Protein AF-A0A7V1ZUK5-F1 (afdb_monomer_lite)

Secondary structure (DSSP, 8-state):
-HHHHHHHHHHHHHHHHHHHHHHHHHHHHHHHHHHHHHHTT-GGGHHHHHHHHHHHHHHHHHHHHHHHHHHHH-HHHHHHHHTSHHHHHHHHHHHHHHHHHHHHHHHHHHHHHHHHHHHHHHHHHHHHHHHHHHHHHHHHHHHHHS---

Structure (mmCIF, N/CA/C/O backbone):
data_AF-A0A7V1ZUK5-F1
#
_entry.id   AF-A0A7V1ZUK5-F1
#
loop_
_atom_site.group_PDB
_atom_site.id
_atom_site.type_symbol
_atom_site.label_atom_id
_atom_site.label_alt_id
_atom_site.label_comp_id
_atom_site.label_asym_id
_atom_site.label_entity_id
_atom_site.label_seq_id
_atom_site.pdbx_PDB_ins_code
_atom_site.Cartn_x
_atom_site.Cartn_y
_atom_site.Cartn_z
_atom_site.occupancy
_atom_site.B_iso_or_equiv
_atom_site.auth_seq_id
_atom_site.auth_comp_id
_atom_site.auth_asym_id
_atom_site.auth_atom_id
_atom_site.pdbx_PDB_model_num
ATOM 1 N N . MET A 1 1 ? -21.586 -6.839 33.230 1.00 57.12 1 MET A N 1
ATOM 2 C CA . MET A 1 1 ? -20.533 -7.775 32.781 1.00 57.12 1 MET A CA 1
ATOM 3 C C . MET A 1 1 ? -20.232 -7.590 31.288 1.00 57.12 1 MET A C 1
ATOM 5 O O . MET A 1 1 ? -19.068 -7.420 30.965 1.00 57.12 1 MET A O 1
ATOM 9 N N . GLU A 1 2 ? -21.239 -7.475 30.405 1.00 63.78 2 GLU A N 1
ATOM 10 C CA . GLU A 1 2 ? -21.034 -7.163 28.967 1.00 63.78 2 GLU A CA 1
ATOM 11 C C . GLU A 1 2 ? -20.339 -5.814 28.693 1.00 63.78 2 GLU A C 1
ATOM 13 O O . GLU A 1 2 ? -19.514 -5.733 27.793 1.00 63.78 2 GLU A O 1
ATOM 18 N N . TYR A 1 3 ? -20.603 -4.763 29.482 1.00 73.50 3 TYR A N 1
ATOM 19 C CA . TYR A 1 3 ? -19.996 -3.440 29.256 1.00 73.50 3 TYR A CA 1
ATOM 20 C C . TYR A 1 3 ? -18.462 -3.435 29.418 1.00 73.50 3 TYR A C 1
ATOM 22 O O . TYR A 1 3 ? -17.772 -2.825 28.612 1.00 73.50 3 TYR A O 1
ATOM 30 N N . SER A 1 4 ? -17.920 -4.172 30.400 1.00 84.50 4 SER A N 1
ATOM 31 C CA . SER A 1 4 ? -16.460 -4.318 30.584 1.00 84.50 4 SER A CA 1
ATOM 32 C C . SER A 1 4 ? -15.818 -4.999 29.379 1.00 84.50 4 SER A C 1
ATOM 34 O O . SER A 1 4 ? -14.796 -4.551 28.878 1.00 84.50 4 SER A O 1
ATOM 36 N N . GLN A 1 5 ? -16.473 -6.039 28.855 1.00 83.94 5 GLN A N 1
ATOM 37 C CA . GLN A 1 5 ? -15.992 -6.781 27.691 1.00 83.94 5 GLN A CA 1
ATOM 38 C C . GLN A 1 5 ? -16.020 -5.939 26.409 1.00 83.94 5 GLN A C 1
ATOM 40 O O . GLN A 1 5 ? -15.151 -6.103 25.558 1.00 83.94 5 GLN A O 1
ATOM 45 N N . VAL A 1 6 ? -17.000 -5.036 26.2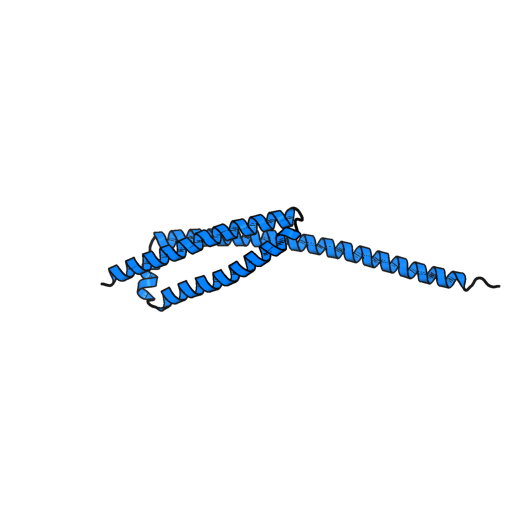63 1.00 85.94 6 VAL A N 1
ATOM 46 C CA . VAL A 1 6 ? -17.047 -4.082 25.142 1.00 85.94 6 VAL A CA 1
ATOM 47 C C . VAL A 1 6 ? -15.886 -3.097 25.223 1.00 85.94 6 VAL A C 1
ATOM 49 O O . VAL A 1 6 ? -15.197 -2.927 24.222 1.00 85.94 6 VAL A O 1
ATOM 52 N N . VAL A 1 7 ? -15.638 -2.502 26.394 1.00 89.12 7 VAL A N 1
ATOM 53 C CA . VAL A 1 7 ? -14.542 -1.536 26.589 1.00 89.12 7 VAL A CA 1
ATOM 54 C C . VAL A 1 7 ? -13.178 -2.194 26.360 1.00 89.12 7 VAL A C 1
ATOM 56 O O . VAL A 1 7 ? -12.370 -1.675 25.598 1.00 89.12 7 VAL A O 1
ATOM 59 N N . GLU A 1 8 ? -12.939 -3.379 26.925 1.00 89.62 8 GLU A N 1
ATOM 60 C CA . GLU A 1 8 ? -11.684 -4.118 26.718 1.00 89.62 8 GLU A CA 1
ATOM 61 C C . GLU A 1 8 ? -11.444 -4.471 25.241 1.00 89.62 8 GLU A C 1
ATOM 63 O O . GLU A 1 8 ? -10.316 -4.413 24.747 1.00 89.62 8 GLU A O 1
ATOM 68 N N . LEU A 1 9 ? -12.496 -4.865 24.515 1.00 89.19 9 LEU A N 1
ATOM 69 C CA . LEU A 1 9 ? -12.386 -5.172 23.090 1.00 89.19 9 LEU A CA 1
ATOM 70 C C . LEU A 1 9 ? -12.178 -3.901 22.255 1.00 89.19 9 LEU A C 1
ATOM 72 O O . LEU A 1 9 ? -11.429 -3.930 21.280 1.00 89.19 9 LEU A O 1
ATOM 76 N N . GLU A 1 10 ? -12.825 -2.798 22.628 1.00 90.62 10 GLU A N 1
ATOM 77 C CA . GLU A 1 10 ? -12.643 -1.491 22.003 1.00 90.62 10 GLU A CA 1
ATOM 78 C C . GLU A 1 10 ? -11.200 -1.007 22.135 1.00 90.62 10 GLU A C 1
ATOM 80 O O . GLU A 1 10 ? -10.599 -0.640 21.127 1.00 90.62 10 GLU A O 1
ATOM 85 N N . GLU A 1 11 ? -10.607 -1.079 23.327 1.00 93.06 11 GLU A N 1
ATOM 86 C CA . GLU A 1 11 ? -9.208 -0.702 23.548 1.00 93.06 11 GLU A CA 1
ATOM 87 C C . GLU A 1 11 ? -8.249 -1.546 22.701 1.00 93.06 11 GLU A C 1
ATOM 89 O O . GLU A 1 11 ? -7.392 -0.994 22.007 1.00 93.06 11 GLU A O 1
ATOM 94 N N . LYS A 1 12 ? -8.444 -2.872 22.670 1.00 91.25 12 LYS A N 1
ATOM 95 C CA . LYS A 1 12 ? -7.658 -3.781 21.816 1.00 91.25 12 LYS A CA 1
ATOM 96 C C . LYS A 1 12 ? -7.806 -3.450 20.332 1.00 91.25 12 LYS A C 1
ATOM 98 O O . LYS A 1 12 ? -6.826 -3.459 19.586 1.00 91.25 12 LYS A O 1
ATOM 103 N N . LEU A 1 13 ? -9.029 -3.159 19.887 1.00 91.25 13 LEU A N 1
ATOM 104 C CA . LEU A 1 13 ? -9.301 -2.790 18.501 1.00 91.25 13 LEU A CA 1
ATOM 105 C C . LEU A 1 13 ? -8.651 -1.445 18.152 1.00 91.25 13 LEU A C 1
ATOM 107 O O . LEU A 1 13 ? -8.056 -1.316 17.086 1.00 91.25 13 LEU A O 1
ATOM 111 N N . LEU A 1 14 ? -8.723 -0.458 19.045 1.00 94.12 14 LEU A N 1
ATOM 112 C CA . LEU A 1 14 ? -8.078 0.842 18.874 1.00 94.12 14 LEU A CA 1
ATOM 113 C C . LEU A 1 14 ? -6.557 0.720 18.817 1.00 94.12 14 LEU A C 1
ATOM 115 O O . LEU A 1 14 ? -5.936 1.364 17.974 1.00 94.12 14 LEU A O 1
ATOM 119 N N . GLU A 1 15 ? -5.952 -0.100 19.674 1.00 94.69 15 GLU A N 1
ATOM 120 C CA . GLU A 1 15 ? -4.515 -0.363 19.641 1.00 94.69 15 GLU A CA 1
ATOM 121 C C . GLU A 1 15 ? -4.093 -0.951 18.292 1.00 94.69 15 GLU A C 1
ATOM 123 O O . GLU A 1 15 ? -3.206 -0.405 17.630 1.00 94.69 15 GLU A O 1
ATOM 128 N N . LEU A 1 16 ? -4.783 -2.001 17.839 1.00 93.44 16 LEU A N 1
ATOM 129 C CA . LEU A 1 16 ? -4.509 -2.632 16.552 1.00 93.44 16 LEU A CA 1
ATOM 130 C C . LEU A 1 16 ? -4.662 -1.627 15.406 1.00 93.44 16 LEU A C 1
ATOM 132 O O . LEU A 1 16 ? -3.766 -1.482 14.579 1.00 93.44 16 LEU A O 1
ATOM 136 N N . LEU A 1 17 ? -5.758 -0.869 15.375 1.00 94.56 17 LEU A N 1
ATOM 137 C CA . LEU A 1 17 ? -5.992 0.128 14.332 1.00 94.56 17 LEU A CA 1
ATOM 138 C C . LEU A 1 17 ? -4.958 1.265 14.357 1.00 94.56 17 LEU A C 1
ATOM 140 O O . LEU A 1 17 ? -4.626 1.807 13.304 1.00 94.56 17 LEU A O 1
ATOM 144 N N . ARG A 1 18 ? -4.417 1.640 15.522 1.00 96.50 18 ARG A N 1
ATOM 145 C CA . ARG A 1 18 ? -3.339 2.641 15.609 1.00 96.50 18 ARG A CA 1
ATOM 146 C C . ARG A 1 18 ? -2.055 2.101 14.989 1.00 96.50 18 ARG A C 1
ATOM 148 O O . ARG A 1 18 ? -1.416 2.820 14.225 1.00 96.50 18 ARG A O 1
ATOM 155 N N . GLN A 1 19 ? -1.723 0.837 15.257 1.00 95.38 19 GLN A N 1
ATOM 156 C CA . GLN A 1 19 ? -0.591 0.162 14.618 1.00 95.38 19 GLN A CA 1
ATOM 157 C C . GLN A 1 19 ? -0.773 0.098 13.095 1.00 95.38 19 GLN A C 1
ATOM 159 O O . GLN A 1 19 ? 0.158 0.420 12.359 1.00 95.38 19 GLN A O 1
ATOM 164 N N . GLU A 1 20 ? -1.978 -0.234 12.618 1.00 94.56 20 GLU A N 1
ATOM 165 C CA . GLU A 1 20 ? -2.303 -0.214 11.186 1.00 94.56 20 GLU A CA 1
ATOM 166 C C . GLU A 1 20 ? -2.139 1.174 10.579 1.00 94.56 20 GLU A C 1
ATOM 168 O O . GLU A 1 20 ? -1.505 1.328 9.538 1.00 94.56 20 GLU A O 1
ATOM 173 N N . TYR A 1 21 ? -2.669 2.202 11.238 1.00 96.06 21 TYR A N 1
ATOM 174 C CA . TYR A 1 21 ? -2.541 3.571 10.763 1.00 96.06 21 TYR A CA 1
ATOM 175 C C . TYR A 1 21 ? -1.072 3.981 10.611 1.00 96.06 21 TYR A C 1
ATOM 177 O O . TYR A 1 21 ? -0.679 4.437 9.537 1.00 96.06 21 TYR A O 1
ATOM 185 N N . SER A 1 22 ? -0.246 3.763 11.639 1.00 95.94 22 SER A N 1
ATOM 186 C CA . SER A 1 22 ? 1.189 4.064 11.582 1.00 95.94 22 SER A CA 1
ATOM 187 C C . SER A 1 22 ? 1.909 3.265 10.498 1.00 95.94 22 SER A C 1
ATOM 189 O O . SER A 1 22 ? 2.712 3.829 9.757 1.00 95.94 22 SER A O 1
ATOM 191 N N . PHE A 1 23 ? 1.585 1.982 10.341 1.00 95.50 23 PHE A N 1
ATOM 192 C CA . PHE A 1 23 ? 2.141 1.166 9.267 1.00 95.50 23 PHE A CA 1
ATOM 193 C C . PHE A 1 23 ? 1.802 1.726 7.881 1.00 95.50 23 PHE A C 1
ATOM 195 O O . PHE A 1 23 ? 2.696 1.897 7.053 1.00 95.50 23 PHE A O 1
ATOM 202 N N . TYR A 1 24 ? 0.539 2.072 7.625 1.00 96.06 24 TYR A N 1
ATOM 203 C CA . TYR A 1 24 ? 0.143 2.633 6.333 1.00 96.06 24 TYR A CA 1
ATOM 204 C C . TYR A 1 24 ? 0.758 4.013 6.073 1.00 96.06 24 TYR A C 1
ATOM 206 O O . TYR A 1 24 ? 0.930 4.375 4.908 1.00 96.06 24 TYR A O 1
ATOM 214 N N . GLN A 1 25 ? 1.132 4.764 7.118 1.00 96.38 25 GLN A N 1
ATOM 215 C CA . GLN A 1 25 ? 1.901 6.005 6.971 1.00 96.38 25 GLN A CA 1
ATOM 216 C C . GLN A 1 25 ? 3.338 5.708 6.544 1.00 96.38 25 GLN A C 1
ATOM 218 O O . GLN A 1 25 ? 3.856 6.365 5.645 1.00 96.38 25 GLN A O 1
ATOM 223 N N . SER A 1 26 ? 3.978 4.705 7.145 1.00 95.19 26 SER A N 1
ATOM 224 C CA . SER A 1 26 ? 5.302 4.254 6.708 1.00 95.19 26 SER A CA 1
ATOM 225 C C . SER A 1 26 ? 5.272 3.747 5.266 1.00 95.19 26 SER A C 1
ATOM 227 O O . SER A 1 26 ? 6.156 4.082 4.481 1.00 95.19 26 SER A O 1
ATOM 229 N N . LEU A 1 27 ? 4.224 3.010 4.893 1.00 94.88 27 LEU A N 1
ATOM 230 C CA . LEU A 1 27 ? 4.045 2.508 3.535 1.00 94.88 27 LEU A CA 1
ATOM 231 C C . LEU A 1 27 ? 3.840 3.645 2.519 1.00 94.88 27 LEU A C 1
ATOM 233 O O . LEU A 1 27 ? 4.408 3.598 1.431 1.00 94.88 27 LEU A O 1
ATOM 237 N N . TYR A 1 28 ? 3.114 4.704 2.899 1.00 95.62 28 TYR A N 1
ATOM 238 C CA . TYR A 1 28 ? 2.993 5.923 2.091 1.00 95.62 28 TYR A CA 1
ATOM 239 C C . TYR A 1 28 ? 4.364 6.517 1.759 1.00 95.62 28 TYR A C 1
ATOM 241 O O . TYR A 1 28 ? 4.670 6.763 0.595 1.00 95.62 28 TYR A O 1
ATOM 249 N N . LEU A 1 29 ? 5.211 6.713 2.777 1.00 95.12 29 LEU A N 1
ATOM 250 C CA . LEU A 1 29 ? 6.557 7.268 2.600 1.00 95.12 29 LEU A CA 1
ATOM 251 C C . LEU A 1 29 ? 7.430 6.377 1.712 1.00 95.12 29 LEU A C 1
ATOM 253 O O . LEU A 1 29 ? 8.265 6.869 0.953 1.00 95.12 29 LEU A O 1
ATOM 257 N N . LEU A 1 30 ? 7.233 5.064 1.800 1.00 94.38 30 LEU A N 1
ATOM 258 C CA . LEU A 1 30 ? 7.968 4.101 0.999 1.00 94.38 30 LEU A CA 1
ATOM 259 C C . LEU A 1 30 ? 7.579 4.180 -0.484 1.00 94.38 30 LEU A C 1
ATOM 261 O O . LEU A 1 30 ? 8.466 4.239 -1.338 1.00 94.38 30 LEU A O 1
ATOM 265 N N . PHE A 1 31 ? 6.283 4.266 -0.797 1.00 95.12 31 PHE A N 1
ATOM 266 C CA . PHE A 1 31 ? 5.819 4.472 -2.174 1.00 95.12 31 PHE A CA 1
ATOM 267 C C . PHE A 1 31 ? 6.215 5.839 -2.733 1.00 95.12 31 PHE A C 1
ATOM 269 O O . PHE A 1 31 ? 6.583 5.929 -3.903 1.00 95.12 31 PHE A O 1
ATOM 276 N N . ASP A 1 32 ? 6.205 6.885 -1.907 1.00 94.06 32 ASP A N 1
ATOM 277 C CA . ASP A 1 32 ? 6.659 8.226 -2.287 1.00 94.06 32 ASP A CA 1
ATOM 278 C C . ASP A 1 32 ? 8.158 8.222 -2.646 1.00 94.06 32 ASP A C 1
ATOM 280 O O . ASP A 1 32 ? 8.570 8.710 -3.698 1.00 94.06 32 ASP A O 1
ATOM 284 N N . LYS A 1 33 ? 8.980 7.536 -1.841 1.00 93.75 33 LYS A N 1
ATOM 285 C CA . LYS A 1 33 ? 10.405 7.317 -2.129 1.00 93.75 33 LYS A CA 1
ATOM 286 C C . LYS A 1 33 ? 10.624 6.472 -3.387 1.00 93.75 33 LYS A C 1
ATOM 288 O O . LYS A 1 33 ? 11.568 6.726 -4.139 1.00 93.75 33 LYS A O 1
ATOM 293 N N . GLN A 1 34 ? 9.795 5.456 -3.624 1.00 92.44 34 GLN A N 1
ATOM 294 C CA . GLN A 1 34 ? 9.843 4.659 -4.852 1.00 92.44 34 GLN A CA 1
ATOM 295 C C . GLN A 1 34 ? 9.547 5.528 -6.078 1.00 92.44 34 GLN A C 1
ATOM 297 O O . GLN A 1 34 ? 10.298 5.455 -7.052 1.00 92.44 34 GLN A O 1
ATOM 302 N N . ARG A 1 35 ? 8.529 6.395 -6.001 1.00 93.25 35 ARG A N 1
ATOM 303 C CA . ARG A 1 35 ? 8.187 7.356 -7.056 1.00 93.25 35 ARG A CA 1
ATOM 304 C C . ARG A 1 35 ? 9.368 8.225 -7.426 1.00 93.25 35 ARG A C 1
ATOM 306 O O . ARG A 1 35 ? 9.710 8.341 -8.599 1.00 93.25 35 ARG A O 1
ATOM 313 N N . ASP A 1 36 ? 10.022 8.799 -6.424 1.00 91.50 36 ASP A N 1
ATOM 314 C CA . ASP A 1 36 ? 11.177 9.658 -6.647 1.00 91.50 36 ASP A CA 1
ATOM 315 C C . ASP A 1 36 ? 12.335 8.881 -7.286 1.00 91.50 36 ASP A C 1
ATOM 317 O O . ASP A 1 36 ? 12.968 9.364 -8.223 1.00 91.50 36 ASP A O 1
ATOM 321 N N . ASN A 1 37 ? 12.602 7.650 -6.843 1.00 91.25 37 ASN A N 1
ATOM 322 C CA . ASN A 1 37 ? 13.655 6.840 -7.456 1.00 91.25 37 ASN A CA 1
ATOM 323 C C . ASN A 1 37 ? 13.332 6.442 -8.903 1.00 91.25 37 ASN A C 1
ATOM 325 O O . ASN A 1 37 ? 14.242 6.464 -9.728 1.00 91.25 37 ASN A O 1
ATOM 329 N N . LEU A 1 38 ? 12.071 6.137 -9.229 1.00 89.75 38 LEU A N 1
ATOM 330 C CA . LEU A 1 38 ? 11.636 5.882 -10.607 1.00 89.75 38 LEU A CA 1
ATOM 331 C C . LEU A 1 38 ? 11.781 7.135 -11.476 1.00 89.75 38 LEU A C 1
ATOM 333 O O . LEU A 1 38 ? 12.345 7.072 -12.567 1.00 89.75 38 LEU A O 1
ATOM 337 N N . ARG A 1 39 ? 11.330 8.286 -10.970 1.00 88.94 39 ARG A N 1
ATOM 338 C CA . ARG A 1 39 ? 11.372 9.570 -11.679 1.00 88.94 39 ARG A CA 1
ATOM 339 C C . ARG A 1 39 ? 12.795 10.053 -11.961 1.00 88.94 39 ARG A C 1
ATOM 341 O O . ARG A 1 39 ? 13.027 10.663 -12.999 1.00 88.94 39 ARG A O 1
ATOM 348 N N . PHE A 1 40 ? 13.730 9.813 -11.043 1.00 88.06 40 PHE A N 1
ATOM 349 C CA . PHE A 1 40 ? 15.129 10.239 -11.163 1.00 88.06 40 PHE A CA 1
ATOM 350 C C . PHE A 1 40 ? 16.083 9.100 -11.569 1.00 88.06 40 PHE A C 1
ATOM 352 O O . PHE A 1 40 ? 17.285 9.214 -11.337 1.00 88.06 40 PHE A O 1
ATOM 359 N N . GLU A 1 41 ? 15.554 8.010 -12.139 1.00 80.06 41 GLU A N 1
ATOM 360 C CA . GLU A 1 41 ? 16.314 6.880 -12.708 1.00 80.06 41 GLU A CA 1
ATOM 361 C C . GLU A 1 41 ? 17.333 6.238 -11.740 1.00 80.06 41 GLU A C 1
ATOM 363 O O . GLU A 1 41 ? 18.415 5.791 -12.117 1.00 80.06 41 GLU A O 1
ATOM 368 N N . ARG A 1 42 ? 16.989 6.162 -10.450 1.00 82.50 42 ARG A N 1
ATOM 369 C CA . ARG A 1 42 ? 17.844 5.598 -9.390 1.00 82.50 42 ARG A CA 1
ATOM 370 C C . ARG A 1 42 ? 17.597 4.102 -9.200 1.00 82.50 42 ARG A C 1
ATOM 372 O O . ARG A 1 42 ? 17.262 3.657 -8.100 1.00 82.50 42 ARG A O 1
ATOM 379 N N . ASP A 1 43 ? 17.792 3.327 -10.262 1.00 78.69 43 ASP A N 1
ATOM 380 C CA . ASP A 1 43 ? 17.362 1.922 -10.336 1.00 78.69 43 ASP A CA 1
ATOM 381 C C . ASP A 1 43 ? 17.967 1.022 -9.252 1.00 78.69 43 ASP A C 1
ATOM 383 O O . ASP A 1 43 ? 17.276 0.173 -8.692 1.00 78.69 43 ASP A O 1
ATOM 387 N N . GLN A 1 44 ? 19.224 1.261 -8.866 1.00 78.88 44 GLN A N 1
ATOM 388 C CA . GLN A 1 44 ? 19.898 0.480 -7.823 1.00 78.88 44 GLN A CA 1
ATOM 389 C C . GLN A 1 44 ? 19.164 0.525 -6.472 1.00 78.88 44 GLN A C 1
ATOM 391 O O . GLN A 1 44 ? 19.238 -0.423 -5.698 1.00 78.88 44 GLN A O 1
ATOM 396 N N . LYS A 1 45 ? 18.441 1.617 -6.189 1.00 83.25 45 LYS A N 1
ATOM 397 C CA . LYS A 1 45 ? 17.686 1.799 -4.941 1.00 83.25 45 LYS A CA 1
ATOM 398 C C . LYS A 1 45 ? 16.275 1.213 -5.005 1.00 83.25 45 LYS A C 1
ATOM 400 O O . LYS A 1 45 ? 15.601 1.181 -3.981 1.00 83.25 45 LYS A O 1
ATOM 405 N N . LEU A 1 46 ? 15.811 0.782 -6.181 1.00 85.19 46 LEU A N 1
ATOM 406 C CA . LEU A 1 46 ? 14.468 0.226 -6.352 1.00 85.19 46 LEU A CA 1
ATOM 407 C C . LEU A 1 46 ? 14.380 -1.221 -5.874 1.00 85.19 46 LEU A C 1
ATOM 409 O O . LEU A 1 46 ? 13.359 -1.592 -5.310 1.00 85.19 46 LEU A O 1
ATOM 413 N N . ILE A 1 47 ? 15.441 -2.014 -6.051 1.00 86.06 47 ILE A N 1
ATOM 414 C CA . ILE A 1 47 ? 15.466 -3.432 -5.651 1.00 86.06 47 ILE A CA 1
ATOM 415 C C . ILE A 1 47 ? 15.176 -3.575 -4.152 1.00 86.06 47 ILE A C 1
ATOM 417 O O . ILE A 1 47 ? 14.285 -4.329 -3.761 1.00 86.06 47 ILE A O 1
ATOM 421 N N . ASP A 1 48 ? 15.871 -2.801 -3.317 1.00 86.12 48 ASP A N 1
ATOM 422 C CA . ASP A 1 48 ? 15.667 -2.832 -1.866 1.00 86.12 48 ASP A CA 1
ATOM 423 C C . ASP A 1 48 ? 14.245 -2.398 -1.483 1.00 86.12 48 ASP A C 1
ATOM 425 O O . ASP A 1 48 ? 13.616 -3.023 -0.631 1.00 86.12 48 ASP A O 1
ATOM 429 N N . LEU A 1 49 ? 13.702 -1.381 -2.162 1.00 88.50 49 LEU A N 1
ATOM 430 C CA . LEU A 1 49 ? 12.334 -0.912 -1.926 1.00 88.50 49 LEU A CA 1
ATOM 431 C C . LEU A 1 49 ? 11.292 -1.965 -2.310 1.00 88.50 49 LEU A C 1
ATOM 433 O O . LEU A 1 49 ? 10.327 -2.143 -1.575 1.00 88.50 49 LEU A O 1
ATOM 437 N N . TYR A 1 50 ? 11.482 -2.696 -3.411 1.00 87.81 50 TYR A N 1
ATOM 438 C CA . TYR A 1 50 ? 10.579 -3.787 -3.785 1.00 87.81 50 TYR A CA 1
ATOM 439 C C . TYR A 1 50 ? 10.572 -4.906 -2.739 1.00 87.81 50 TYR A C 1
ATOM 441 O O . TYR A 1 50 ? 9.500 -5.375 -2.362 1.00 87.81 50 TYR A O 1
ATOM 449 N N . ASN A 1 51 ? 11.739 -5.269 -2.199 1.00 88.94 51 ASN A N 1
ATOM 450 C CA . ASN A 1 51 ? 11.827 -6.253 -1.118 1.00 88.94 51 ASN A CA 1
ATOM 451 C C . ASN A 1 51 ? 11.100 -5.784 0.156 1.00 88.94 51 ASN A C 1
ATOM 453 O O . ASN A 1 51 ? 10.500 -6.590 0.871 1.00 88.94 51 ASN A O 1
ATOM 457 N N . GLU A 1 52 ? 11.155 -4.488 0.474 1.00 89.81 52 GLU A N 1
ATOM 458 C CA . GLU A 1 52 ? 10.405 -3.911 1.595 1.00 89.81 52 GLU A CA 1
ATOM 459 C C . GLU A 1 52 ? 8.886 -3.912 1.341 1.00 89.81 52 GLU A C 1
ATOM 461 O O . GLU A 1 52 ? 8.123 -4.231 2.255 1.00 89.81 52 GLU A O 1
ATOM 466 N N . ILE A 1 53 ? 8.442 -3.643 0.107 1.00 89.56 53 ILE A N 1
ATOM 467 C CA . ILE A 1 53 ? 7.023 -3.715 -0.293 1.00 89.56 53 ILE A CA 1
ATOM 468 C C . ILE A 1 53 ? 6.498 -5.149 -0.181 1.00 89.56 53 ILE A C 1
ATOM 470 O O . ILE A 1 53 ? 5.440 -5.368 0.400 1.00 89.56 53 ILE A O 1
ATOM 474 N N . GLU A 1 54 ? 7.250 -6.145 -0.645 1.00 89.50 54 GLU A N 1
ATOM 475 C CA . GLU A 1 54 ? 6.834 -7.552 -0.558 1.00 89.50 54 GLU A CA 1
ATOM 476 C C . GLU A 1 54 ? 6.680 -8.015 0.906 1.00 89.50 54 GLU A C 1
ATOM 478 O O . GLU A 1 54 ? 5.773 -8.765 1.273 1.00 89.50 54 GLU A O 1
ATOM 483 N N . LYS A 1 55 ? 7.556 -7.542 1.803 1.00 90.88 55 LYS A N 1
ATOM 484 C CA . LYS A 1 55 ? 7.395 -7.766 3.250 1.00 90.88 55 LYS A CA 1
ATOM 485 C C . LYS A 1 55 ? 6.136 -7.085 3.791 1.00 90.88 55 LYS A C 1
ATOM 487 O O . LYS A 1 55 ? 5.463 -7.662 4.645 1.00 90.88 55 LYS A O 1
ATOM 492 N N . ALA A 1 56 ? 5.816 -5.889 3.301 1.00 91.00 56 ALA A N 1
ATOM 493 C CA . ALA A 1 56 ? 4.610 -5.168 3.683 1.00 91.00 56 ALA A CA 1
ATOM 494 C C . ALA A 1 56 ? 3.332 -5.919 3.267 1.00 91.00 56 ALA A C 1
ATOM 496 O O . ALA A 1 56 ? 2.412 -6.007 4.076 1.00 91.00 56 ALA A O 1
ATOM 497 N N . GLU A 1 57 ? 3.294 -6.524 2.077 1.00 89.19 57 GLU A N 1
ATOM 498 C CA . GLU A 1 57 ? 2.162 -7.344 1.613 1.00 89.19 57 GLU A CA 1
ATOM 499 C C . GLU A 1 57 ? 1.877 -8.522 2.552 1.00 89.19 57 GLU A C 1
ATOM 501 O O . GLU A 1 57 ? 0.738 -8.716 2.982 1.00 89.19 57 GLU A O 1
ATOM 506 N N . ARG A 1 58 ? 2.920 -9.260 2.958 1.00 90.38 58 ARG A N 1
ATOM 507 C CA . ARG A 1 58 ? 2.785 -10.349 3.942 1.00 90.38 58 ARG A CA 1
ATOM 508 C C . ARG A 1 58 ? 2.209 -9.853 5.269 1.00 90.38 58 ARG A C 1
ATOM 510 O O . ARG A 1 58 ? 1.289 -10.458 5.813 1.00 90.38 58 ARG A O 1
ATOM 517 N N . ARG A 1 59 ? 2.711 -8.722 5.769 1.00 93.19 59 ARG A N 1
ATOM 518 C CA . ARG A 1 59 ? 2.251 -8.131 7.033 1.00 93.19 59 ARG A CA 1
ATOM 519 C C . ARG A 1 59 ? 0.796 -7.655 6.958 1.00 93.19 59 ARG A C 1
ATOM 521 O O . ARG A 1 59 ? 0.095 -7.735 7.962 1.00 93.19 59 ARG A O 1
ATOM 528 N N . ILE A 1 60 ? 0.327 -7.176 5.801 1.00 90.81 60 ILE A N 1
ATOM 529 C CA . ILE A 1 60 ? -1.086 -6.807 5.602 1.00 90.81 60 ILE A CA 1
ATOM 530 C C . ILE A 1 60 ? -1.983 -8.033 5.791 1.00 90.81 60 ILE A C 1
ATOM 532 O O . ILE A 1 60 ? -2.932 -7.958 6.570 1.00 90.81 60 ILE A O 1
ATOM 536 N N . ALA A 1 61 ? -1.643 -9.164 5.166 1.00 90.31 61 ALA A N 1
ATOM 537 C CA . ALA A 1 61 ? -2.406 -10.404 5.315 1.00 90.31 61 ALA A CA 1
ATOM 538 C C . ALA A 1 61 ? -2.486 -10.860 6.786 1.00 90.31 61 ALA A C 1
ATOM 540 O O . ALA A 1 61 ? -3.559 -11.198 7.284 1.00 90.31 61 ALA A O 1
ATOM 541 N N . GLU A 1 62 ? -1.375 -10.783 7.526 1.00 90.62 62 GLU A N 1
ATOM 542 C CA . GLU A 1 62 ? -1.357 -11.099 8.962 1.00 90.62 62 GLU A CA 1
ATOM 543 C C . GLU A 1 62 ? -2.263 -10.174 9.794 1.00 90.62 62 GLU A C 1
ATOM 545 O O . GLU A 1 62 ? -2.902 -10.614 10.756 1.00 90.62 62 GLU A O 1
ATOM 550 N N . SER A 1 63 ? -2.314 -8.883 9.461 1.00 89.44 63 SER A N 1
ATOM 551 C CA . SER A 1 63 ? -3.179 -7.915 10.140 1.00 89.44 63 SER A CA 1
ATOM 552 C C . SER A 1 63 ? -4.661 -8.147 9.835 1.00 89.44 63 SER A C 1
ATOM 554 O O . SER A 1 63 ? -5.490 -8.066 10.747 1.00 89.44 63 SER A O 1
ATOM 556 N N . GLU A 1 64 ? -5.005 -8.483 8.591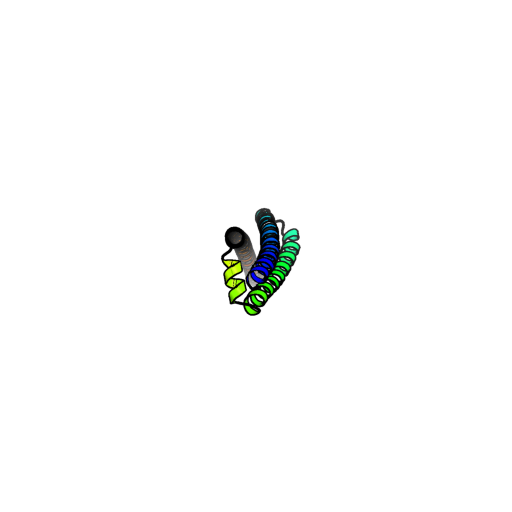 1.00 90.50 64 GLU A N 1
ATOM 557 C CA . GLU A 1 64 ? -6.372 -8.848 8.203 1.00 90.50 64 GLU A CA 1
ATOM 558 C C . GLU A 1 64 ? -6.855 -10.088 8.963 1.00 90.50 64 GLU A C 1
ATOM 560 O O . GLU A 1 64 ? -7.953 -10.080 9.529 1.00 90.50 64 GLU A O 1
ATOM 565 N N . ASP A 1 65 ? -5.996 -11.102 9.086 1.00 92.62 65 ASP A N 1
ATOM 566 C CA . ASP A 1 65 ? -6.272 -12.308 9.865 1.00 92.62 65 ASP A CA 1
ATOM 567 C C . ASP A 1 65 ? -6.520 -12.001 11.347 1.00 92.62 65 ASP A C 1
ATOM 569 O O . ASP A 1 65 ? -7.451 -12.543 11.952 1.00 92.62 65 ASP A O 1
ATOM 573 N N . LYS A 1 66 ? -5.727 -11.109 11.958 1.00 91.00 66 LYS A N 1
ATOM 574 C CA . LYS A 1 66 ? -5.922 -10.700 13.362 1.00 91.00 66 LYS A CA 1
ATOM 575 C C . LYS A 1 66 ? -7.275 -10.021 13.574 1.00 91.00 66 LYS A C 1
ATOM 577 O O . LYS A 1 66 ? -7.983 -10.358 14.525 1.00 91.00 66 LYS A O 1
ATOM 582 N N . ILE A 1 67 ? -7.664 -9.105 12.685 1.00 89.50 67 ILE A N 1
ATOM 583 C CA . ILE A 1 67 ? -8.972 -8.434 12.756 1.00 89.50 67 ILE A CA 1
ATOM 584 C C . ILE A 1 67 ? -10.106 -9.446 12.551 1.00 89.50 67 ILE A C 1
ATOM 586 O O . ILE A 1 67 ? -11.109 -9.408 13.269 1.00 89.50 67 ILE A O 1
ATOM 590 N N . ALA A 1 68 ? -9.954 -10.373 11.602 1.00 91.12 68 ALA A N 1
ATOM 591 C CA . ALA A 1 68 ? -10.940 -11.416 11.340 1.00 91.12 68 ALA A CA 1
ATOM 592 C C . ALA A 1 68 ? -11.148 -12.327 12.560 1.00 91.12 68 ALA A C 1
ATOM 594 O O . ALA A 1 68 ? -12.295 -12.610 12.921 1.00 91.12 68 ALA A O 1
ATOM 595 N N . ARG A 1 69 ? -10.063 -12.717 13.244 1.00 91.50 69 ARG A N 1
ATOM 596 C CA . ARG A 1 69 ? -10.118 -13.499 14.491 1.00 91.50 69 ARG A CA 1
ATOM 597 C C . ARG A 1 69 ? -10.863 -12.752 15.591 1.00 91.50 69 ARG A C 1
ATOM 599 O O . ARG A 1 69 ? -11.862 -13.282 16.078 1.00 91.50 69 ARG A O 1
ATOM 606 N N . LEU A 1 70 ? -10.489 -11.498 15.873 1.00 87.56 70 LEU A N 1
ATOM 607 C CA . LEU A 1 70 ? -11.172 -10.646 16.862 1.00 87.56 70 LEU A CA 1
ATOM 608 C C . LEU A 1 70 ? -12.679 -10.527 16.587 1.00 87.56 70 LEU A C 1
ATOM 610 O O . LEU A 1 70 ? -13.502 -10.572 17.501 1.00 87.56 70 LEU A O 1
ATOM 614 N N . ARG A 1 71 ? -13.061 -10.413 15.311 1.00 90.56 71 ARG A N 1
ATOM 615 C CA . ARG A 1 71 ? -14.467 -10.368 14.898 1.00 90.56 71 ARG A CA 1
ATOM 616 C C . ARG A 1 71 ? -15.190 -11.700 15.100 1.00 90.56 71 ARG A C 1
ATOM 618 O O . ARG A 1 71 ? -16.382 -11.701 15.411 1.00 90.56 71 ARG A O 1
ATOM 625 N N . SER A 1 72 ? -14.505 -12.817 14.866 1.00 91.06 72 SER A N 1
ATOM 626 C CA . SER A 1 72 ? -15.079 -14.164 14.939 1.00 91.06 72 SER A CA 1
ATOM 627 C C . SER A 1 72 ? -15.284 -14.655 16.375 1.00 91.06 72 SER A C 1
ATOM 629 O O . SER A 1 72 ? -16.282 -15.321 16.640 1.00 91.06 72 SER A O 1
ATOM 631 N N . GLU A 1 73 ? -14.403 -14.266 17.302 1.00 88.31 73 GLU A N 1
ATOM 632 C CA . GLU A 1 73 ? -14.435 -14.693 18.706 1.00 88.31 73 GLU A CA 1
ATOM 633 C C . GLU A 1 73 ? -15.682 -14.181 19.437 1.00 88.31 73 GLU A C 1
ATOM 635 O O . GLU A 1 73 ? -16.332 -14.929 20.167 1.00 88.31 73 GLU A O 1
ATOM 640 N N . ASN A 1 74 ? -16.066 -12.918 19.214 1.00 84.12 74 ASN A N 1
ATOM 641 C CA . ASN A 1 74 ? -17.310 -12.375 19.754 1.00 84.12 74 ASN A CA 1
ATOM 642 C C . ASN A 1 74 ? -17.917 -11.299 18.847 1.00 84.12 74 ASN A C 1
ATOM 644 O O . ASN A 1 74 ? -17.793 -10.093 19.071 1.00 84.12 74 ASN A O 1
ATOM 648 N N . ARG A 1 75 ? -18.643 -11.751 17.820 1.00 90.69 75 ARG A N 1
ATOM 649 C CA . ARG A 1 75 ? -19.220 -10.884 16.781 1.00 90.69 75 ARG A CA 1
ATOM 650 C C . ARG A 1 75 ? -20.122 -9.768 17.318 1.00 90.69 75 ARG A C 1
ATOM 652 O O . ARG A 1 75 ? -20.128 -8.678 16.751 1.00 90.69 75 ARG A O 1
ATOM 659 N N . LYS A 1 76 ? -20.910 -10.024 18.369 1.00 88.12 76 LYS A N 1
ATOM 660 C CA . LYS A 1 76 ? -21.830 -9.019 18.933 1.00 88.12 76 LYS A CA 1
ATOM 661 C C . LYS A 1 76 ? -21.057 -7.895 19.619 1.00 88.12 76 LYS A C 1
ATOM 663 O O . LYS A 1 76 ? -21.291 -6.731 19.307 1.00 88.12 76 LYS A O 1
ATOM 668 N N . VAL A 1 77 ? -20.108 -8.251 20.485 1.00 85.94 77 VAL A N 1
ATOM 669 C CA . VAL A 1 77 ? -19.255 -7.287 21.197 1.00 85.94 77 VAL A CA 1
ATOM 670 C C . VAL A 1 77 ? -18.356 -6.537 20.212 1.00 85.94 77 VAL A C 1
ATOM 672 O O . VAL A 1 77 ? -18.244 -5.319 20.306 1.00 85.94 77 VAL A O 1
ATOM 675 N N . PHE A 1 78 ? -17.819 -7.217 19.192 1.00 90.69 78 PHE A N 1
ATOM 676 C CA . PHE A 1 78 ? -17.041 -6.579 18.126 1.00 90.69 78 PHE A CA 1
ATOM 677 C C . PHE A 1 78 ? -17.844 -5.524 17.371 1.00 90.69 78 PHE A C 1
ATOM 679 O O . PHE A 1 78 ? -17.355 -4.421 17.154 1.00 90.69 78 PHE A O 1
ATOM 686 N N . ASN A 1 79 ? -19.087 -5.829 16.988 1.00 90.94 79 ASN A N 1
ATOM 687 C CA . ASN A 1 79 ? -19.935 -4.851 16.312 1.00 90.94 79 ASN A CA 1
ATOM 688 C C . ASN A 1 79 ? -20.219 -3.634 17.203 1.00 90.94 79 ASN A C 1
ATOM 690 O O . ASN A 1 79 ? -20.242 -2.520 16.693 1.00 90.94 79 ASN A O 1
ATOM 694 N N . LEU A 1 80 ? -20.408 -3.829 18.513 1.00 88.38 80 LEU A N 1
ATOM 695 C CA . LEU A 1 80 ? -20.594 -2.723 19.456 1.00 88.38 80 LEU A CA 1
ATOM 696 C C . LEU A 1 80 ? -19.327 -1.864 19.558 1.00 88.38 80 LEU A C 1
ATOM 698 O O . LEU A 1 80 ? -19.404 -0.660 19.323 1.00 88.38 80 LEU A O 1
ATOM 702 N N . ALA A 1 81 ? -18.160 -2.471 19.779 1.00 88.06 81 ALA A N 1
ATOM 703 C CA . ALA A 1 81 ? -16.880 -1.761 19.814 1.00 88.06 81 ALA A CA 1
ATOM 704 C C . ALA A 1 81 ? -16.595 -1.017 18.493 1.00 88.06 81 ALA A C 1
ATOM 706 O O . ALA A 1 81 ? -16.218 0.151 18.487 1.00 88.06 81 ALA A O 1
ATOM 707 N N . ALA A 1 82 ? -16.880 -1.644 17.347 1.00 89.81 82 ALA A N 1
ATOM 708 C CA . ALA A 1 82 ? -16.717 -1.039 16.025 1.00 89.81 82 ALA A CA 1
ATOM 709 C C . ALA A 1 82 ? -17.643 0.165 15.778 1.00 89.81 82 ALA A C 1
ATOM 711 O O . ALA A 1 82 ? -17.385 0.976 14.885 1.00 89.81 82 ALA A O 1
ATOM 712 N N . THR A 1 83 ? -18.729 0.304 16.549 1.00 92.38 83 THR A N 1
ATOM 713 C CA . THR A 1 83 ? -19.601 1.481 16.456 1.00 92.38 83 THR A CA 1
ATOM 714 C C . THR A 1 83 ? -19.061 2.707 17.186 1.00 92.38 83 THR A C 1
ATOM 716 O O . THR A 1 83 ? -19.568 3.804 16.913 1.00 92.38 83 THR A O 1
ATOM 719 N N . SER A 1 84 ? -18.029 2.538 18.026 1.00 93.75 84 SER A N 1
ATOM 720 C CA . SER A 1 84 ? -17.371 3.621 18.756 1.00 93.75 84 SER A CA 1
ATOM 721 C C . SER A 1 84 ? -16.935 4.752 17.811 1.00 93.75 84 SER A C 1
ATOM 723 O O . SER A 1 84 ? -16.366 4.487 16.742 1.00 93.75 84 SER A O 1
ATOM 725 N N . PRO A 1 85 ? -17.182 6.027 18.172 1.00 94.94 85 PRO A N 1
ATOM 726 C CA . PRO A 1 85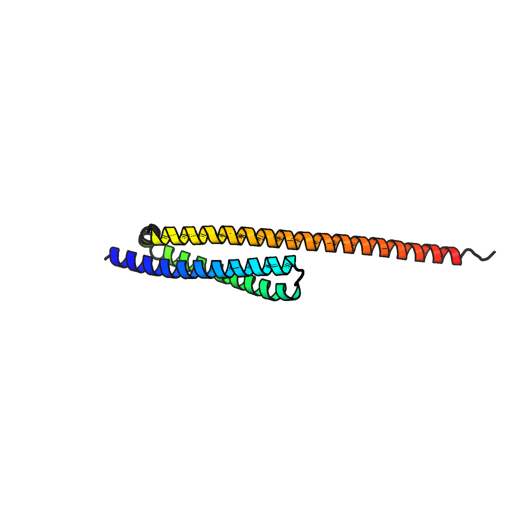 ? -16.738 7.173 17.384 1.00 94.94 85 PRO A CA 1
ATOM 727 C C . PRO A 1 85 ? -15.229 7.179 17.125 1.00 94.94 85 PRO A C 1
ATOM 729 O O . PRO A 1 85 ? -14.799 7.546 16.029 1.00 94.94 85 PRO A O 1
ATOM 732 N N . GLU A 1 86 ? -14.426 6.750 18.101 1.00 94.06 86 GLU A N 1
ATOM 733 C CA . GLU A 1 86 ? -12.967 6.734 17.983 1.00 94.06 86 GLU A CA 1
ATOM 734 C C . GLU A 1 86 ? -12.502 5.692 16.969 1.00 94.06 86 GLU A C 1
ATOM 736 O O . GLU A 1 86 ? -11.706 6.003 16.077 1.00 94.06 86 GLU A O 1
ATOM 741 N N . VAL A 1 87 ? -13.079 4.489 17.041 1.00 94.75 87 VAL A N 1
ATOM 742 C CA . VAL A 1 87 ? -12.823 3.410 16.081 1.00 94.75 87 VAL A CA 1
ATOM 743 C C . VAL A 1 87 ? -13.204 3.860 14.672 1.00 94.75 87 VAL A C 1
ATOM 745 O O . VAL A 1 87 ? -12.389 3.775 13.753 1.00 94.75 87 VAL A O 1
ATOM 748 N N . LYS A 1 88 ? -14.405 4.425 14.490 1.00 96.00 88 LYS A N 1
ATOM 749 C CA . LYS A 1 88 ? -14.864 4.933 13.184 1.00 96.00 88 LYS A CA 1
ATOM 750 C C . LYS A 1 88 ? -13.949 6.011 12.616 1.00 96.00 88 LYS A C 1
ATOM 752 O O . LYS A 1 88 ? -13.634 5.986 11.422 1.00 96.00 88 LYS A O 1
ATOM 757 N N . LYS A 1 89 ? -13.520 6.960 13.453 1.00 96.50 89 LYS A N 1
ATOM 758 C CA . LYS A 1 89 ? -12.601 8.030 13.050 1.00 96.50 89 LYS A CA 1
ATOM 759 C C . LYS A 1 89 ? -11.282 7.444 12.559 1.00 96.50 89 LYS A C 1
ATOM 761 O O . LYS A 1 89 ? -10.804 7.831 11.495 1.00 96.50 89 LYS A O 1
ATOM 766 N N . LEU A 1 90 ? -10.721 6.489 13.295 1.00 96.00 90 LEU A N 1
ATOM 767 C CA . LEU A 1 90 ? -9.449 5.870 12.946 1.00 96.00 90 LEU A CA 1
ATOM 768 C C . LEU A 1 90 ? -9.545 5.024 11.669 1.00 96.00 90 LEU A C 1
ATOM 770 O O . LEU A 1 90 ? -8.717 5.189 10.776 1.00 96.00 90 LEU A O 1
ATOM 774 N N . VAL A 1 91 ? -10.600 4.218 11.517 1.00 95.50 91 VAL A N 1
ATOM 775 C CA . VAL A 1 91 ? -10.881 3.467 10.278 1.00 95.50 91 VAL A CA 1
ATOM 776 C C . VAL A 1 91 ? -11.016 4.409 9.079 1.00 95.50 91 VAL A C 1
ATOM 778 O O . VAL A 1 91 ? -10.459 4.140 8.018 1.00 95.50 91 VAL A O 1
ATOM 781 N N . THR A 1 92 ? -11.698 5.545 9.240 1.00 97.50 92 THR A N 1
ATOM 782 C CA . THR A 1 92 ? -11.843 6.549 8.170 1.00 97.50 92 THR A CA 1
ATOM 783 C C . THR A 1 92 ? -10.494 7.158 7.775 1.00 97.50 92 THR A C 1
ATOM 785 O O . THR A 1 92 ? -10.208 7.328 6.585 1.00 97.50 92 THR A O 1
ATOM 788 N N . SER A 1 93 ? -9.638 7.455 8.756 1.00 97.19 93 SER A N 1
ATOM 789 C CA . SER A 1 93 ? -8.276 7.943 8.519 1.00 97.19 93 SER A CA 1
ATOM 790 C C . SER A 1 93 ? -7.418 6.909 7.786 1.00 97.19 93 SER A C 1
ATOM 792 O O . SER A 1 93 ? -6.762 7.257 6.805 1.00 97.19 93 SER A O 1
ATOM 794 N N . ILE A 1 94 ? -7.478 5.636 8.195 1.00 96.31 94 ILE A N 1
ATOM 795 C CA . ILE A 1 94 ? -6.799 4.521 7.514 1.00 96.31 94 ILE A CA 1
ATOM 796 C C . ILE A 1 94 ? -7.299 4.390 6.073 1.00 96.31 94 ILE A C 1
ATOM 798 O O . ILE A 1 94 ? -6.496 4.348 5.148 1.00 96.31 94 ILE A O 1
ATOM 802 N N . ALA A 1 95 ? -8.616 4.403 5.849 1.00 96.75 95 ALA A N 1
ATOM 803 C CA . ALA A 1 95 ? -9.197 4.309 4.511 1.00 96.75 95 ALA A CA 1
ATOM 804 C C . ALA A 1 95 ? -8.759 5.470 3.602 1.00 96.75 95 ALA A C 1
ATOM 806 O O . ALA A 1 95 ? -8.479 5.278 2.419 1.00 96.75 95 ALA A O 1
ATOM 807 N N . THR A 1 96 ? -8.667 6.683 4.150 1.00 97.38 96 THR A N 1
ATOM 808 C CA . THR A 1 96 ? -8.149 7.848 3.418 1.00 97.38 96 THR A CA 1
ATOM 809 C C . THR A 1 96 ? -6.679 7.664 3.052 1.00 97.38 96 THR A C 1
ATOM 811 O O . THR A 1 96 ? -6.277 7.977 1.933 1.00 97.38 96 THR A O 1
ATOM 814 N N . LEU A 1 97 ? -5.875 7.134 3.971 1.00 96.50 97 LEU A N 1
ATOM 815 C CA . LEU A 1 97 ? -4.458 6.881 3.749 1.00 96.50 97 LEU A CA 1
ATOM 816 C C . LEU A 1 97 ? -4.220 5.771 2.717 1.00 96.50 97 LEU A C 1
ATOM 818 O O . LEU A 1 97 ? -3.405 5.944 1.819 1.00 96.50 97 LEU A O 1
ATOM 822 N N . LEU A 1 98 ? -5.007 4.695 2.760 1.00 95.81 98 LEU A N 1
ATOM 823 C CA . LEU A 1 98 ? -5.014 3.643 1.742 1.00 95.81 98 LEU A CA 1
ATOM 824 C C . LEU A 1 98 ? -5.319 4.193 0.345 1.00 95.81 98 LEU A C 1
ATOM 826 O O . LEU A 1 98 ? -4.633 3.847 -0.613 1.00 95.81 98 LEU A O 1
ATOM 830 N N . LYS A 1 99 ? -6.300 5.098 0.217 1.00 97.56 99 LYS A N 1
ATOM 831 C CA . LYS A 1 99 ? -6.592 5.766 -1.065 1.00 97.56 99 LYS A CA 1
ATOM 832 C C . LYS A 1 99 ? -5.397 6.568 -1.581 1.00 97.56 99 LYS A C 1
ATOM 834 O O . LYS A 1 99 ? -5.127 6.543 -2.778 1.00 97.56 99 LYS A O 1
ATOM 839 N N . LYS A 1 100 ? -4.680 7.262 -0.691 1.00 96.75 100 LYS A N 1
ATOM 840 C CA . LYS A 1 100 ? -3.459 7.998 -1.048 1.00 96.75 100 LYS A CA 1
ATOM 841 C C . LYS A 1 100 ? -2.330 7.055 -1.474 1.00 96.75 100 LYS A C 1
ATOM 843 O O . LYS A 1 100 ? -1.704 7.305 -2.496 1.00 96.75 100 LYS A O 1
ATOM 848 N N . ASN A 1 101 ? -2.127 5.955 -0.748 1.00 96.19 101 ASN A N 1
ATOM 849 C CA . ASN A 1 101 ? -1.159 4.917 -1.116 1.00 96.19 101 ASN A CA 1
ATOM 850 C C . ASN A 1 101 ? -1.467 4.341 -2.500 1.00 96.19 101 ASN A C 1
ATOM 852 O O . ASN A 1 101 ? -0.577 4.247 -3.334 1.00 96.19 101 ASN A O 1
ATOM 856 N N . LEU A 1 102 ? -2.736 4.033 -2.779 1.00 96.44 102 LEU A N 1
ATOM 857 C CA . LEU A 1 102 ? -3.161 3.526 -4.083 1.00 96.44 102 LEU A CA 1
ATOM 858 C C . LEU A 1 102 ? -2.876 4.517 -5.220 1.00 96.44 102 LEU A C 1
ATOM 860 O O . LEU A 1 102 ? -2.487 4.096 -6.305 1.00 96.44 102 LEU A O 1
ATOM 864 N N . ALA A 1 103 ? -3.063 5.819 -4.987 1.00 96.56 103 ALA A N 1
ATOM 865 C CA . ALA A 1 103 ? -2.722 6.842 -5.973 1.00 96.56 103 ALA A CA 1
ATOM 866 C C . ALA A 1 103 ? -1.213 6.853 -6.277 1.00 96.56 103 ALA A C 1
ATOM 868 O O . ALA A 1 103 ? -0.840 6.821 -7.445 1.00 96.56 103 ALA A O 1
ATOM 869 N N . LEU A 1 104 ? -0.359 6.792 -5.248 1.00 95.50 104 LEU A N 1
ATOM 870 C CA . LEU A 1 104 ? 1.097 6.712 -5.429 1.00 95.50 104 LEU A CA 1
ATOM 871 C C . LEU A 1 104 ? 1.534 5.442 -6.167 1.00 95.50 104 LEU A C 1
ATOM 873 O O . LEU A 1 104 ? 2.388 5.510 -7.045 1.00 95.50 104 LEU A O 1
ATOM 877 N N . ILE A 1 105 ? 0.940 4.289 -5.846 1.00 94.94 105 ILE A N 1
ATOM 878 C CA . ILE A 1 105 ? 1.235 3.031 -6.547 1.00 94.94 105 ILE A CA 1
ATOM 879 C C . ILE A 1 105 ? 0.917 3.166 -8.042 1.00 94.94 105 ILE A C 1
ATOM 881 O O . ILE A 1 105 ? 1.718 2.744 -8.871 1.00 94.94 105 ILE A O 1
ATOM 885 N N . LYS A 1 106 ? -0.218 3.784 -8.394 1.00 96.19 106 LYS A N 1
ATOM 886 C CA . LYS A 1 106 ? -0.588 4.022 -9.798 1.00 96.19 106 LYS A CA 1
ATOM 887 C C . LYS A 1 106 ? 0.394 4.951 -10.505 1.00 96.19 106 LYS A C 1
ATOM 889 O O . LYS A 1 106 ? 0.820 4.642 -11.610 1.00 96.19 106 LYS A O 1
ATOM 894 N N . GLU A 1 107 ? 0.806 6.041 -9.858 1.00 95.00 107 GLU A N 1
ATOM 895 C CA . GLU A 1 107 ? 1.845 6.924 -10.407 1.00 95.00 107 GLU A CA 1
ATOM 896 C C . GLU A 1 107 ? 3.154 6.157 -10.659 1.00 95.00 107 GLU A C 1
ATOM 898 O O . GLU A 1 107 ? 3.762 6.293 -11.720 1.00 95.00 107 GLU A O 1
ATOM 903 N N . ASN A 1 108 ? 3.571 5.306 -9.716 1.00 93.81 108 ASN A N 1
ATOM 904 C CA . ASN A 1 108 ? 4.763 4.465 -9.861 1.00 93.81 108 ASN A CA 1
ATOM 905 C C . ASN A 1 108 ? 4.636 3.486 -11.030 1.00 93.81 108 ASN A C 1
ATOM 907 O O . ASN A 1 108 ? 5.583 3.318 -11.801 1.00 93.81 108 ASN A O 1
ATOM 911 N N . GLU A 1 109 ? 3.469 2.861 -11.180 1.00 94.50 109 GLU A N 1
ATOM 912 C CA . GLU A 1 109 ? 3.162 1.972 -12.298 1.00 94.50 109 GLU A CA 1
ATOM 913 C C . GLU A 1 109 ? 3.276 2.708 -13.641 1.00 94.50 109 GLU A C 1
ATOM 915 O O . GLU A 1 109 ? 3.898 2.193 -14.573 1.00 94.50 109 GLU A O 1
ATOM 920 N N . ASP A 1 110 ? 2.742 3.927 -13.733 1.00 94.75 110 ASP A N 1
ATOM 921 C CA . ASP A 1 110 ? 2.811 4.747 -14.944 1.00 94.75 110 ASP A CA 1
ATOM 922 C C . ASP A 1 110 ? 4.260 5.130 -15.290 1.00 94.75 110 ASP A C 1
ATOM 924 O O . ASP A 1 110 ? 4.678 4.994 -16.445 1.00 94.75 110 ASP A O 1
ATOM 928 N N . PHE A 1 111 ? 5.074 5.529 -14.303 1.00 92.12 111 PHE A N 1
ATOM 929 C CA . PHE A 1 111 ? 6.505 5.788 -14.521 1.00 92.12 111 PHE A CA 1
ATOM 930 C C . PHE A 1 111 ? 7.246 4.543 -15.021 1.00 92.12 111 PHE A C 1
ATOM 932 O O . PHE A 1 111 ? 8.020 4.625 -1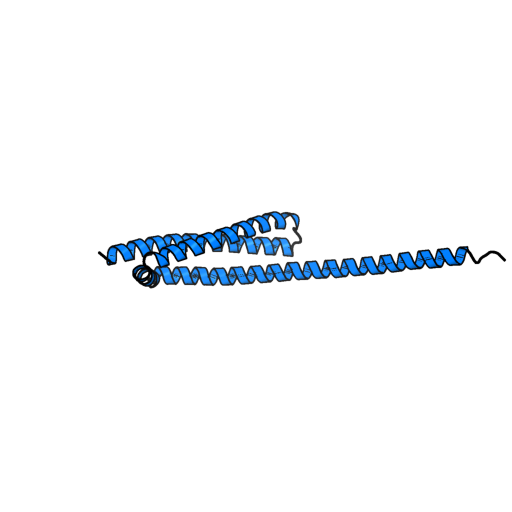5.979 1.00 92.12 111 PHE A O 1
ATOM 939 N N . ALA A 1 112 ? 6.996 3.387 -14.406 1.00 90.88 112 ALA A N 1
ATOM 940 C CA . ALA A 1 112 ? 7.628 2.133 -14.798 1.00 90.88 112 ALA A CA 1
ATOM 941 C C . ALA A 1 112 ? 7.222 1.705 -16.219 1.00 90.88 112 ALA A C 1
ATOM 943 O O . ALA A 1 112 ? 8.081 1.306 -17.009 1.00 90.88 112 ALA A O 1
ATOM 944 N N . LYS A 1 113 ? 5.938 1.839 -16.579 1.00 94.12 113 LYS A N 1
ATOM 945 C CA . LYS A 1 113 ? 5.437 1.555 -17.934 1.00 94.12 113 LYS A CA 1
ATOM 946 C C . LYS A 1 113 ? 6.081 2.457 -18.977 1.00 94.12 113 LYS A C 1
ATOM 948 O O . LYS A 1 113 ? 6.561 1.954 -19.987 1.00 94.12 113 LYS A O 1
ATOM 953 N N . ASN A 1 114 ? 6.147 3.762 -18.720 1.00 92.56 114 ASN A N 1
ATOM 954 C CA . ASN A 1 114 ? 6.773 4.709 -19.642 1.00 92.56 114 ASN A CA 1
ATOM 955 C C . ASN A 1 114 ? 8.251 4.375 -19.872 1.00 92.56 114 ASN A C 1
ATOM 957 O O . ASN A 1 114 ? 8.718 4.370 -21.011 1.00 92.56 114 ASN A O 1
ATOM 961 N N . LYS A 1 115 ? 8.974 4.021 -18.803 1.00 90.00 115 LYS A N 1
ATOM 962 C CA . LYS A 1 115 ? 10.369 3.583 -18.903 1.00 90.00 115 LYS A CA 1
ATOM 963 C C . LYS A 1 115 ? 10.512 2.294 -19.717 1.00 90.00 115 LYS A C 1
ATOM 965 O O . LYS A 1 115 ? 11.389 2.221 -20.572 1.00 90.00 115 LYS A O 1
ATOM 970 N N . ARG A 1 116 ? 9.643 1.302 -19.497 1.00 93.06 116 ARG A N 1
ATOM 971 C CA . ARG A 1 116 ? 9.637 0.057 -20.280 1.00 93.06 116 ARG A CA 1
ATOM 972 C C . ARG A 1 116 ? 9.398 0.327 -21.765 1.00 93.06 116 ARG A C 1
ATOM 974 O O . ARG A 1 116 ? 10.169 -0.159 -22.582 1.00 93.06 116 ARG A O 1
ATOM 981 N N . ASN A 1 117 ? 8.384 1.124 -22.099 1.00 95.00 117 ASN A N 1
ATOM 982 C CA . ASN A 1 117 ? 8.044 1.434 -23.488 1.00 95.00 117 ASN A CA 1
ATOM 983 C C . ASN A 1 117 ? 9.223 2.106 -24.212 1.00 95.00 117 ASN A C 1
ATOM 985 O O . ASN A 1 117 ? 9.567 1.714 -25.321 1.00 95.00 117 ASN A O 1
ATOM 989 N N . ARG A 1 118 ? 9.911 3.048 -23.552 1.00 93.50 118 ARG A N 1
ATOM 990 C CA . ARG A 1 118 ? 11.122 3.675 -24.102 1.00 93.50 118 ARG A CA 1
ATOM 991 C C . ARG A 1 118 ? 12.229 2.652 -24.390 1.00 93.50 118 ARG A C 1
ATOM 993 O O . ARG A 1 118 ? 12.844 2.701 -25.449 1.00 93.50 118 ARG A O 1
ATOM 1000 N N . ILE A 1 119 ? 12.479 1.721 -23.468 1.00 93.69 119 ILE A N 1
ATOM 1001 C CA . ILE A 1 119 ? 13.483 0.661 -23.662 1.00 93.69 119 ILE A CA 1
ATOM 1002 C C . ILE A 1 119 ? 13.095 -0.254 -24.835 1.00 93.69 119 ILE A C 1
ATOM 1004 O O . ILE A 1 119 ? 13.959 -0.663 -25.607 1.00 93.69 119 ILE A O 1
ATOM 1008 N N . GLU A 1 120 ? 11.809 -0.576 -24.986 1.00 96.50 120 GLU A N 1
ATOM 1009 C CA . GLU A 1 120 ? 11.304 -1.387 -26.102 1.00 96.50 120 GLU A CA 1
ATOM 1010 C C . GLU A 1 120 ? 11.495 -0.681 -27.455 1.00 96.50 120 GLU A C 1
ATOM 1012 O O . GLU A 1 120 ? 11.956 -1.310 -28.410 1.00 96.50 120 GLU A O 1
ATOM 1017 N N . GLU A 1 121 ? 11.228 0.625 -27.526 1.00 96.44 121 GLU A N 1
ATOM 1018 C CA . GLU A 1 121 ? 11.485 1.446 -28.716 1.00 96.44 121 GLU A CA 1
ATOM 1019 C C . GLU A 1 121 ? 12.979 1.494 -29.069 1.00 96.44 121 GLU A C 1
ATOM 1021 O O . GLU A 1 121 ? 13.356 1.279 -30.225 1.00 96.44 121 GLU A O 1
ATOM 1026 N N . GLU A 1 122 ? 13.845 1.732 -28.077 1.00 95.50 122 GLU A N 1
ATOM 1027 C CA . GLU A 1 122 ? 15.303 1.731 -28.251 1.00 95.50 122 GLU A CA 1
ATOM 1028 C C . GLU A 1 122 ? 15.798 0.357 -28.748 1.00 95.50 122 GLU A C 1
ATOM 1030 O O . GLU A 1 122 ? 16.597 0.274 -29.686 1.00 95.50 122 GLU A O 1
ATOM 1035 N N . LEU A 1 123 ? 15.270 -0.741 -28.198 1.00 96.00 123 LEU A N 1
ATOM 1036 C CA . LEU A 1 123 ? 15.598 -2.101 -28.630 1.00 96.00 123 LEU A CA 1
ATOM 1037 C C . LEU A 1 123 ? 15.177 -2.365 -30.083 1.00 96.00 123 LEU A C 1
ATOM 1039 O O . LEU A 1 123 ? 15.929 -2.978 -30.845 1.00 96.00 123 LEU A O 1
ATOM 1043 N N . GLU A 1 124 ? 13.987 -1.922 -30.486 1.00 96.38 124 GLU A N 1
ATOM 1044 C CA . GLU A 1 124 ? 13.502 -2.086 -31.857 1.00 96.38 124 GLU A CA 1
ATOM 1045 C C . GLU A 1 124 ? 14.349 -1.289 -32.860 1.00 96.38 124 GLU A C 1
ATOM 1047 O O . GLU A 1 124 ? 14.626 -1.764 -33.965 1.00 96.38 124 GLU A O 1
ATOM 1052 N N . GLN A 1 125 ? 14.801 -0.089 -32.487 1.00 95.50 125 GLN A N 1
ATOM 1053 C CA . GLN A 1 125 ? 15.736 0.687 -33.307 1.00 95.50 125 GLN A CA 1
ATOM 1054 C C . GLN A 1 125 ? 17.055 -0.065 -33.502 1.00 95.50 125 GLN A C 1
ATOM 1056 O O . GLN A 1 125 ? 17.509 -0.220 -34.637 1.00 95.50 125 GLN A O 1
ATOM 1061 N N . VAL A 1 126 ? 17.631 -0.608 -32.425 1.00 94.81 126 VAL A N 1
ATOM 1062 C CA . VAL A 1 126 ? 18.873 -1.394 -32.496 1.00 94.81 126 VAL A CA 1
ATOM 1063 C C . VAL A 1 126 ? 18.704 -2.637 -33.375 1.00 94.81 126 VAL A C 1
ATOM 1065 O O . VAL A 1 126 ? 19.588 -2.935 -34.179 1.00 94.81 126 VAL A O 1
ATOM 1068 N N . ARG A 1 127 ? 17.567 -3.340 -33.285 1.00 94.31 127 ARG A N 1
ATOM 1069 C CA . ARG A 1 127 ? 17.261 -4.496 -34.151 1.00 94.31 127 ARG A CA 1
ATOM 1070 C C . ARG A 1 127 ? 17.217 -4.109 -35.626 1.00 94.31 127 ARG A C 1
ATOM 1072 O O . ARG A 1 127 ? 17.910 -4.723 -36.429 1.00 94.31 127 ARG A O 1
ATOM 1079 N N . ARG A 1 128 ? 16.494 -3.039 -35.971 1.00 94.19 128 ARG A N 1
ATOM 1080 C CA . ARG A 1 128 ? 16.442 -2.524 -37.350 1.00 94.19 128 ARG A CA 1
ATOM 1081 C C . ARG A 1 128 ? 17.832 -2.169 -37.876 1.00 94.19 128 ARG A C 1
ATOM 1083 O O . ARG A 1 128 ? 18.181 -2.531 -38.997 1.00 94.19 128 ARG A O 1
ATOM 1090 N N . MET A 1 129 ? 18.649 -1.496 -37.064 1.00 91.62 129 MET A N 1
ATOM 1091 C CA . MET A 1 129 ? 20.032 -1.168 -37.428 1.00 91.62 129 MET A CA 1
ATOM 1092 C C . MET A 1 129 ? 20.879 -2.422 -37.666 1.00 91.62 129 MET A C 1
ATOM 1094 O O . MET A 1 129 ? 21.650 -2.467 -38.626 1.00 91.62 129 MET A O 1
ATOM 1098 N N . TYR A 1 130 ? 20.736 -3.439 -36.813 1.00 92.19 130 TYR A N 1
ATOM 1099 C CA . TYR A 1 130 ? 21.421 -4.719 -36.971 1.00 92.19 130 TYR A CA 1
ATOM 1100 C C . TYR A 1 130 ? 21.034 -5.413 -38.282 1.00 92.19 130 TYR A C 1
ATOM 1102 O O . TYR A 1 130 ? 21.925 -5.794 -39.042 1.00 92.19 130 TYR A O 1
ATOM 1110 N N . ASP A 1 131 ? 19.739 -5.503 -38.586 1.00 91.88 131 ASP A N 1
ATOM 1111 C CA . ASP A 1 131 ? 19.237 -6.141 -39.807 1.00 91.88 131 ASP A CA 1
ATOM 1112 C C . ASP A 1 131 ? 19.744 -5.422 -41.066 1.00 91.88 131 ASP A C 1
ATOM 1114 O O . ASP A 1 131 ? 20.237 -6.061 -41.997 1.00 91.88 131 ASP A O 1
ATOM 1118 N N . HIS A 1 132 ? 19.737 -4.083 -41.073 1.00 87.62 132 HIS A N 1
ATOM 1119 C CA . HIS A 1 132 ? 20.323 -3.299 -42.165 1.00 87.62 132 HIS A CA 1
ATOM 1120 C C . HIS A 1 132 ? 21.821 -3.577 -42.353 1.00 87.62 132 HIS A C 1
ATOM 1122 O O . HIS A 1 132 ? 22.290 -3.733 -43.483 1.00 87.62 132 HIS A O 1
ATOM 1128 N N . MET A 1 133 ? 22.589 -3.664 -41.263 1.00 84.81 133 MET A N 1
ATOM 1129 C CA . MET A 1 133 ? 24.014 -3.999 -41.338 1.00 84.81 133 MET A CA 1
ATOM 1130 C C . MET A 1 133 ? 24.255 -5.440 -41.806 1.00 84.81 133 MET A C 1
ATOM 1132 O O . MET A 1 133 ? 25.227 -5.689 -42.523 1.00 84.81 133 MET A O 1
ATOM 1136 N N . ALA A 1 134 ? 23.394 -6.383 -41.424 1.00 82.88 134 ALA A N 1
ATOM 1137 C CA . ALA A 1 134 ? 23.470 -7.771 -41.862 1.00 82.88 134 ALA A CA 1
ATOM 1138 C C . ALA A 1 134 ? 23.175 -7.909 -43.368 1.00 82.88 134 ALA A C 1
ATOM 1140 O O . ALA A 1 134 ? 23.957 -8.544 -44.079 1.00 82.88 134 ALA A O 1
ATOM 1141 N N . CYS A 1 135 ? 22.134 -7.242 -43.877 1.00 73.19 135 CYS A N 1
ATOM 1142 C CA . CYS A 1 135 ? 21.817 -7.201 -45.311 1.00 73.19 135 CYS A CA 1
ATOM 1143 C C . CYS A 1 135 ? 22.949 -6.565 -46.136 1.00 73.19 135 CYS A C 1
ATOM 1145 O O . CYS A 1 135 ? 23.380 -7.133 -47.137 1.00 73.19 135 CYS A O 1
ATOM 1147 N N . ASN A 1 136 ? 23.526 -5.452 -45.668 1.00 67.75 136 ASN A N 1
ATOM 1148 C CA . ASN A 1 136 ? 24.646 -4.795 -46.355 1.00 67.75 136 ASN A CA 1
ATOM 1149 C C . ASN A 1 136 ? 25.913 -5.670 -46.436 1.00 67.75 136 ASN A C 1
ATOM 1151 O O . ASN A 1 136 ? 26.711 -5.522 -47.364 1.00 67.75 136 ASN A O 1
ATOM 1155 N N . LYS A 1 137 ? 26.130 -6.588 -45.483 1.00 61.12 137 LYS A N 1
ATOM 1156 C CA . LYS A 1 137 ? 27.224 -7.572 -45.566 1.00 61.12 137 LYS A CA 1
ATOM 1157 C C . LYS A 1 137 ? 26.950 -8.659 -46.610 1.00 61.12 137 LYS A C 1
ATOM 1159 O O . LYS A 1 137 ? 27.893 -9.084 -47.273 1.00 61.12 137 LYS A O 1
ATOM 1164 N N . ALA A 1 138 ? 25.698 -9.085 -46.773 1.00 60.53 138 ALA A N 1
ATOM 1165 C CA . ALA A 1 138 ? 25.314 -10.078 -47.777 1.00 60.53 138 ALA A CA 1
ATOM 1166 C C . ALA A 1 138 ? 25.449 -9.527 -49.212 1.00 60.53 138 ALA A C 1
ATOM 1168 O O . ALA A 1 138 ? 26.058 -10.180 -50.060 1.00 60.53 138 ALA A O 1
ATOM 1169 N N . ASP A 1 139 ? 24.999 -8.292 -49.457 1.00 58.28 139 ASP A N 1
ATOM 1170 C CA . ASP A 1 139 ? 25.077 -7.651 -50.781 1.00 58.28 139 ASP A CA 1
ATOM 1171 C C . ASP A 1 139 ? 26.518 -7.321 -51.208 1.00 58.28 139 ASP A C 1
ATOM 1173 O O . ASP A 1 139 ? 26.889 -7.481 -52.375 1.00 58.28 139 ASP A O 1
ATOM 1177 N N . ASN A 1 140 ? 27.373 -6.919 -50.262 1.00 54.97 140 ASN A N 1
ATOM 1178 C CA . ASN A 1 140 ? 28.796 -6.705 -50.539 1.00 54.97 140 ASN A CA 1
ATOM 1179 C C . ASN A 1 140 ? 29.572 -8.021 -50.722 1.00 54.97 140 ASN A C 1
ATOM 1181 O O . ASN A 1 140 ? 30.575 -8.030 -51.430 1.00 54.97 140 ASN A O 1
ATOM 1185 N N . GLY A 1 141 ? 29.115 -9.136 -50.140 1.00 53.06 141 GLY A N 1
ATOM 1186 C CA . GLY A 1 141 ? 29.680 -10.466 -50.394 1.00 53.06 141 GLY A CA 1
ATOM 1187 C C . GLY A 1 141 ? 29.346 -11.002 -51.792 1.00 53.06 141 GLY A C 1
ATOM 1188 O O . GLY A 1 141 ? 30.204 -11.598 -52.440 1.00 53.06 141 GLY A O 1
ATOM 1189 N N . ALA A 1 142 ? 28.134 -10.732 -52.288 1.00 52.31 142 ALA A N 1
ATOM 1190 C CA . ALA A 1 142 ? 27.697 -11.140 -53.625 1.00 52.31 142 ALA A CA 1
ATOM 1191 C C . ALA A 1 142 ? 28.404 -10.354 -54.747 1.00 52.31 142 ALA A C 1
ATOM 1193 O O . ALA A 1 142 ? 28.823 -10.939 -55.744 1.00 52.31 142 ALA A O 1
ATOM 1194 N N . ARG A 1 143 ? 28.626 -9.044 -54.567 1.00 49.34 143 ARG A N 1
ATOM 1195 C CA . ARG A 1 143 ? 29.320 -8.201 -55.564 1.00 49.34 143 ARG A CA 1
ATOM 1196 C C . ARG A 1 143 ? 30.806 -8.513 -55.747 1.00 49.34 143 ARG A C 1
ATOM 1198 O O . ARG A 1 143 ? 31.360 -8.188 -56.790 1.00 49.34 143 ARG A O 1
ATOM 1205 N N . VAL A 1 14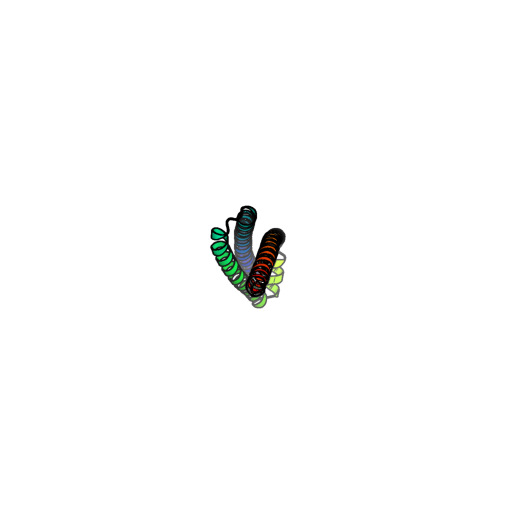4 ? 31.458 -9.142 -54.769 1.00 51.84 144 VAL A N 1
ATOM 1206 C CA . VAL A 1 144 ? 32.876 -9.533 -54.882 1.00 51.84 144 VAL A CA 1
ATOM 1207 C C . VAL A 1 144 ? 33.047 -10.830 -55.691 1.00 51.84 144 VAL A C 1
ATOM 1209 O O . VAL A 1 144 ? 34.128 -11.071 -56.226 1.00 51.84 144 VAL A O 1
ATOM 1212 N N . PHE A 1 145 ? 31.997 -11.648 -55.845 1.00 49.38 145 PHE A N 1
ATOM 1213 C CA . PHE A 1 145 ? 32.079 -12.935 -56.549 1.00 49.38 145 PHE A CA 1
ATOM 1214 C C . PHE A 1 145 ? 31.780 -12.867 -58.057 1.00 49.38 145 PHE A C 1
ATOM 1216 O O . PHE A 1 145 ? 32.186 -13.771 -58.781 1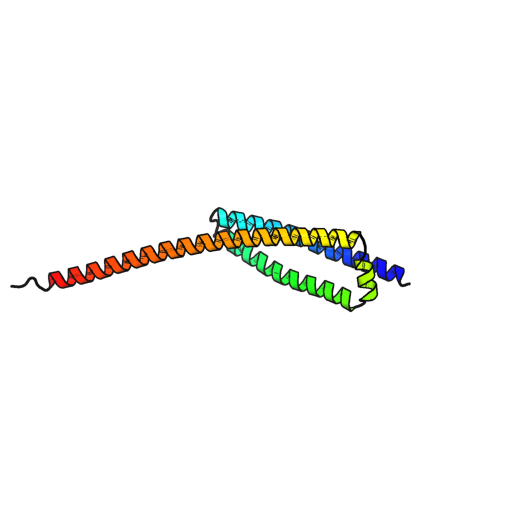.00 49.38 145 PHE A O 1
ATOM 1223 N N . ASP A 1 146 ? 31.145 -11.795 -58.541 1.00 46.88 146 ASP A N 1
ATOM 1224 C CA . ASP A 1 146 ? 30.724 -11.646 -59.951 1.00 46.88 146 ASP A CA 1
ATOM 1225 C C . ASP A 1 146 ? 31.711 -10.815 -60.809 1.00 46.88 146 ASP A C 1
ATOM 1227 O O . ASP A 1 146 ? 31.442 -10.444 -61.946 1.00 46.88 146 ASP A O 1
ATOM 1231 N N . GLY A 1 147 ? 32.888 -10.498 -60.256 1.00 49.03 147 GLY A N 1
ATOM 1232 C CA . GLY A 1 147 ? 33.921 -9.659 -60.879 1.00 49.03 147 GLY A CA 1
ATOM 1233 C C . GLY A 1 147 ? 35.092 -10.420 -61.511 1.00 49.03 147 GLY A C 1
ATOM 1234 O O . GLY A 1 147 ? 36.215 -9.918 -61.485 1.00 49.03 147 GLY A O 1
ATOM 1235 N N . ARG A 1 148 ? 34.880 -11.636 -62.033 1.00 47.31 148 ARG A N 1
ATOM 1236 C CA . ARG A 1 148 ? 35.864 -12.322 -62.894 1.00 47.31 148 ARG A CA 1
ATOM 1237 C C . ARG A 1 148 ? 35.252 -12.593 -64.266 1.00 47.31 148 ARG A C 1
ATOM 1239 O O . ARG A 1 148 ? 34.600 -13.612 -64.474 1.00 47.31 148 ARG A O 1
ATOM 1246 N N . SER A 1 149 ? 35.490 -11.675 -65.194 1.00 43.59 149 SER A N 1
ATOM 1247 C CA . SER A 1 149 ? 35.483 -11.902 -66.643 1.00 43.59 149 SER A CA 1
ATOM 1248 C C . SER A 1 149 ? 36.755 -11.303 -67.217 1.00 43.59 149 SER A C 1
ATOM 1250 O O . SER A 1 149 ? 37.144 -10.219 -66.726 1.00 43.59 149 SER A O 1
#

Radius of gyration: 28.58 Å; chains: 1; bounding box: 58×25×99 Å

pLDDT: mean 87.61, std 12.6, range [43.59, 97.56]

Foldseek 3Di:
DLVVVLVVLLVVLLVLLVVLLVLLVVLLVLLVVLLVCLVVVVVVVNVVSVVVVVVSVVVVVVSVVVLVVSCVVDVVSNVSSCVDPSNVVSVVSSVVSVVSSVVSVVSSVVSVVVVVVVVVVVVVVVVVVVVVVVVVVVVVVVVVVVPDD

Sequence (149 aa):
MEYSQVVELEEKLLELLRQEYSFYQSLYLLFDKQRDNLRFERDQKLIDLYNEIEKAERRIAESEDKIARLRSENRKVFNLAATSPEVKKLVTSIATLLKKNLALIKENEDFAKNKRNRIEEELEQVRRMYDHMACNKADNGARVFDGRS